Protein AF-A0A944WVB5-F1 (afdb_monomer_lite)

pLDDT: mean 90.98, std 11.78, range [47.5, 97.44]

Sequence (60 aa):
HIGQRLAEVEKIARAQGHAVAIGHPHGATIEALANWLPHLEKAGFVLVPVSMIIKHRRGA

Secondary structure (DSSP, 8-state):
-HHHHHHHHHHHHHHHS---------HHHHHHHHHHGGGTTTTT-----HHHHHHHHS--

Structure (mmCIF, N/CA/C/O backbone):
data_AF-A0A944WVB5-F1
#
_entry.id   AF-A0A944WVB5-F1
#
loop_
_atom_site.group_PDB
_atom_site.id
_atom_site.type_symbol
_atom_site.label_atom_id
_atom_site.label_alt_id
_atom_site.label_comp_id
_atom_site.label_asym_id
_atom_site.label_entity_id
_atom_site.label_seq_id
_atom_site.pdbx_PDB_ins_code
_atom_site.Cartn_x
_atom_site.Cartn_y
_atom_site.Cartn_z
_atom_site.occupancy
_atom_site.B_iso_or_equiv
_atom_site.auth_seq_id
_atom_site.auth_comp_id
_atom_site.auth_asym_id
_atom_site.auth_atom_id
_atom_site.pdbx_PDB_model_num
ATOM 1 N N . HIS A 1 1 ? 12.233 8.941 -1.742 1.00 83.94 1 HIS A N 1
ATOM 2 C CA . HIS A 1 1 ? 12.512 7.567 -1.278 1.00 83.94 1 HIS A CA 1
ATOM 3 C C . HIS A 1 1 ? 11.206 6.767 -1.289 1.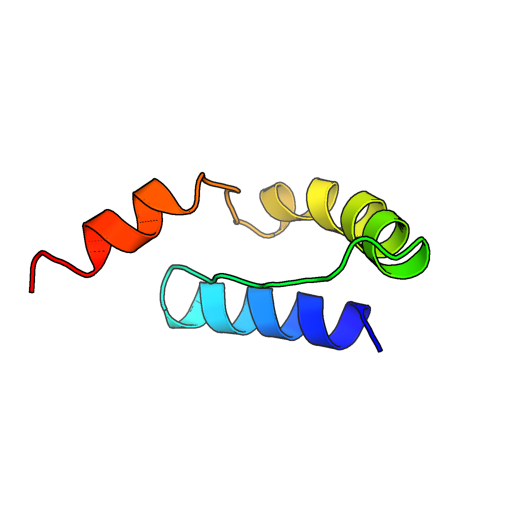00 83.94 1 HIS A C 1
ATOM 5 O O . HIS A 1 1 ? 10.357 7.014 -0.444 1.00 83.94 1 HIS A O 1
ATOM 11 N N . ILE A 1 2 ? 10.986 5.886 -2.275 1.00 93.56 2 ILE A N 1
ATOM 12 C CA . ILE A 1 2 ? 9.701 5.166 -2.431 1.00 93.56 2 ILE A CA 1
ATOM 13 C C . ILE A 1 2 ? 9.575 4.033 -1.402 1.00 93.56 2 ILE A C 1
ATOM 15 O O . ILE A 1 2 ? 8.538 3.909 -0.762 1.00 93.56 2 ILE A O 1
ATOM 19 N N . GLY A 1 3 ? 10.656 3.285 -1.147 1.00 93.56 3 GLY A N 1
ATOM 20 C CA . GLY A 1 3 ? 10.652 2.188 -0.169 1.00 93.56 3 GLY A CA 1
ATOM 21 C C . GLY A 1 3 ? 10.254 2.618 1.249 1.00 93.56 3 GLY A C 1
ATOM 22 O O . GLY A 1 3 ? 9.474 1.936 1.900 1.00 93.56 3 GLY A O 1
ATOM 23 N N . GLN A 1 4 ? 10.692 3.799 1.701 1.00 95.56 4 GLN A N 1
ATOM 24 C CA . GLN A 1 4 ? 10.271 4.349 2.998 1.00 95.56 4 GLN A CA 1
ATOM 25 C C . GLN A 1 4 ? 8.763 4.627 3.055 1.00 95.56 4 GLN A C 1
ATOM 27 O O . GLN A 1 4 ? 8.143 4.395 4.087 1.00 95.56 4 GLN A O 1
ATOM 32 N N . ARG A 1 5 ? 8.162 5.085 1.947 1.00 96.50 5 ARG A N 1
ATOM 33 C CA . ARG A 1 5 ? 6.711 5.304 1.862 1.00 96.50 5 ARG A CA 1
ATOM 34 C C . ARG A 1 5 ? 5.947 3.987 1.888 1.00 96.50 5 ARG A C 1
ATOM 36 O O . ARG A 1 5 ? 4.925 3.904 2.549 1.00 96.50 5 ARG A O 1
ATOM 43 N N . LEU A 1 6 ? 6.457 2.949 1.230 1.00 96.75 6 LEU A N 1
ATOM 44 C CA . LEU A 1 6 ? 5.844 1.618 1.264 1.00 96.75 6 LEU A CA 1
ATOM 45 C C . LEU A 1 6 ? 5.913 0.993 2.669 1.00 96.75 6 LEU A C 1
ATOM 47 O O . LEU A 1 6 ? 4.912 0.481 3.159 1.00 96.75 6 LEU A O 1
ATOM 51 N N . ALA A 1 7 ? 7.037 1.144 3.375 1.00 96.19 7 ALA A N 1
ATOM 52 C CA . ALA A 1 7 ? 7.147 0.727 4.776 1.00 96.19 7 ALA A CA 1
ATOM 53 C C . ALA A 1 7 ? 6.188 1.504 5.702 1.00 96.19 7 ALA A C 1
ATOM 55 O O . ALA A 1 7 ? 5.615 0.946 6.639 1.00 96.19 7 ALA A O 1
ATOM 56 N N . GLU A 1 8 ? 5.981 2.795 5.435 1.00 97.12 8 GLU A N 1
ATOM 57 C CA . GLU A 1 8 ? 5.002 3.621 6.149 1.00 97.12 8 GLU A CA 1
ATOM 58 C C . GLU A 1 8 ? 3.563 3.120 5.926 1.00 97.12 8 GLU A C 1
ATOM 60 O O . GLU A 1 8 ? 2.792 3.036 6.883 1.00 97.12 8 GLU A O 1
ATOM 65 N N . VAL A 1 9 ? 3.221 2.698 4.704 1.00 96.94 9 VAL A N 1
ATOM 66 C CA . VAL A 1 9 ? 1.917 2.093 4.379 1.00 96.94 9 VAL A CA 1
ATOM 67 C C . VAL A 1 9 ? 1.676 0.824 5.188 1.00 96.94 9 VAL A C 1
ATOM 69 O O . VAL A 1 9 ? 0.618 0.689 5.803 1.00 96.94 9 VAL A O 1
ATOM 72 N N . GLU A 1 10 ? 2.657 -0.077 5.251 1.00 97.06 10 GLU A N 1
ATOM 73 C CA . GLU A 1 10 ? 2.553 -1.296 6.062 1.00 97.06 10 GLU A CA 1
ATOM 74 C C . GLU A 1 10 ? 2.371 -0.980 7.549 1.00 97.06 10 GLU A C 1
ATOM 76 O O . GLU A 1 10 ? 1.538 -1.590 8.225 1.00 97.06 10 GLU A O 1
ATOM 81 N N . LYS A 1 11 ? 3.114 0.005 8.069 1.00 97.44 11 LYS A N 1
ATOM 82 C CA . LYS A 1 11 ? 2.991 0.446 9.464 1.00 97.44 11 LYS A CA 1
ATOM 83 C C . LYS A 1 11 ? 1.578 0.949 9.769 1.00 97.44 11 LYS A C 1
ATOM 85 O O . LYS A 1 11 ? 1.011 0.576 10.796 1.00 97.44 11 LYS A O 1
ATOM 90 N N . ILE A 1 12 ? 1.006 1.773 8.890 1.00 96.94 12 ILE A N 1
ATOM 91 C CA . ILE A 1 12 ? -0.366 2.283 9.036 1.00 96.94 12 ILE A CA 1
ATOM 92 C C . ILE A 1 12 ? -1.372 1.129 8.961 1.00 96.94 12 ILE A C 1
ATOM 94 O O . ILE A 1 12 ? -2.259 1.046 9.811 1.00 96.94 12 ILE A O 1
ATOM 98 N N . ALA A 1 13 ? -1.197 0.206 8.010 1.00 96.44 13 ALA A N 1
ATOM 99 C CA . ALA A 1 13 ? -2.070 -0.953 7.852 1.00 96.44 13 ALA A CA 1
ATOM 100 C C . ALA A 1 13 ? -2.083 -1.846 9.099 1.00 96.44 13 ALA A C 1
ATOM 102 O O . ALA A 1 13 ? -3.155 -2.268 9.524 1.00 96.44 13 ALA A O 1
ATOM 103 N N . ARG A 1 14 ? -0.929 -2.070 9.743 1.00 96.44 14 ARG A N 1
ATOM 104 C CA . ARG A 1 14 ? -0.867 -2.815 11.015 1.00 96.44 14 ARG A CA 1
ATOM 105 C C . ARG A 1 14 ? -1.576 -2.099 12.158 1.00 96.44 14 ARG A C 1
ATOM 107 O O . ARG A 1 14 ? -2.202 -2.752 12.981 1.00 96.44 14 ARG A O 1
ATOM 114 N N . ALA A 1 15 ? -1.461 -0.775 12.226 1.00 96.38 15 ALA A N 1
ATOM 115 C CA . ALA A 1 15 ? -2.035 0.003 13.320 1.00 96.38 15 ALA A CA 1
ATOM 116 C C . ALA A 1 15 ? -3.559 0.180 13.200 1.00 96.38 15 ALA A C 1
ATOM 118 O O . ALA A 1 15 ? -4.245 0.242 14.214 1.00 96.38 15 ALA A O 1
ATOM 119 N N . GLN A 1 16 ? -4.083 0.292 11.976 1.00 93.94 16 GLN A N 1
ATOM 120 C CA . GLN A 1 16 ? -5.484 0.658 11.715 1.00 93.94 16 GLN A CA 1
ATOM 121 C C . GLN A 1 16 ? -6.307 -0.478 11.089 1.00 93.94 16 GLN A C 1
ATOM 123 O O . GLN A 1 16 ? -7.505 -0.320 10.881 1.00 93.94 16 GLN A O 1
ATOM 128 N N . GLY A 1 17 ? -5.672 -1.596 10.731 1.00 94.38 17 GLY A N 1
ATOM 129 C CA . GLY A 1 17 ? -6.280 -2.698 9.981 1.00 94.38 17 GLY A CA 1
ATOM 130 C C . GLY A 1 17 ? -6.335 -2.477 8.463 1.00 94.38 17 GLY A C 1
ATOM 131 O O . GLY A 1 17 ? -6.596 -3.419 7.721 1.00 94.38 17 GLY A O 1
ATOM 132 N N . HIS A 1 18 ? -6.066 -1.260 7.973 1.00 95.31 18 HIS A N 1
ATOM 133 C CA . HIS A 1 18 ? -6.010 -0.944 6.544 1.00 95.31 18 HIS A CA 1
ATOM 134 C C . HIS A 1 18 ? -5.081 0.242 6.248 1.00 95.31 18 HIS A C 1
ATOM 136 O O . HIS A 1 18 ? -4.849 1.094 7.107 1.00 95.31 18 HIS A O 1
ATOM 142 N N . ALA A 1 19 ? -4.632 0.382 5.002 1.00 95.88 19 ALA A N 1
ATOM 143 C CA . ALA A 1 19 ? -3.997 1.602 4.510 1.00 95.88 19 ALA A CA 1
ATOM 144 C C . ALA A 1 19 ? -4.346 1.837 3.036 1.00 95.88 19 ALA A C 1
ATOM 146 O O . ALA A 1 19 ? -4.580 0.893 2.284 1.00 95.88 19 ALA A O 1
ATOM 147 N N . VAL A 1 20 ? -4.366 3.106 2.628 1.00 95.19 20 VAL A N 1
ATOM 148 C CA . VAL A 1 20 ? -4.512 3.514 1.227 1.00 95.19 20 VAL A CA 1
ATOM 149 C C . VAL A 1 20 ? -3.363 4.455 0.898 1.00 95.19 20 VAL A C 1
ATOM 151 O O . VAL A 1 20 ? -3.165 5.453 1.589 1.00 95.19 20 VAL A O 1
ATOM 154 N N . ALA A 1 21 ? -2.618 4.137 -0.157 1.00 94.81 21 ALA A N 1
ATOM 155 C CA . ALA A 1 21 ? -1.555 4.977 -0.692 1.00 94.81 21 ALA A CA 1
ATOM 156 C C . ALA A 1 21 ? -1.899 5.440 -2.106 1.00 94.81 21 ALA A C 1
ATOM 158 O O . ALA A 1 21 ? -2.581 4.736 -2.849 1.00 94.81 21 ALA A O 1
ATOM 159 N N . ILE A 1 22 ? -1.405 6.620 -2.479 1.00 94.94 22 ILE A N 1
ATOM 160 C CA . ILE A 1 22 ? -1.577 7.201 -3.812 1.00 94.94 22 ILE A CA 1
ATOM 161 C C . ILE A 1 22 ? -0.187 7.481 -4.376 1.00 94.94 22 ILE A C 1
ATOM 163 O O . ILE A 1 22 ? 0.642 8.110 -3.718 1.00 94.94 22 ILE A O 1
ATOM 167 N N . GLY A 1 23 ? 0.065 7.010 -5.594 1.00 93.00 23 GLY A N 1
ATOM 168 C CA . GLY A 1 23 ? 1.319 7.219 -6.309 1.00 93.00 23 GLY A CA 1
ATOM 169 C C . GLY A 1 23 ? 1.062 7.518 -7.780 1.00 93.00 23 GLY A C 1
ATOM 170 O O . GLY A 1 23 ? 0.128 6.987 -8.374 1.00 93.00 23 GLY A O 1
ATOM 171 N N . HIS A 1 24 ? 1.899 8.372 -8.365 1.00 95.12 24 HIS A N 1
ATOM 172 C CA . HIS A 1 24 ? 1.862 8.669 -9.796 1.00 95.12 24 HIS A CA 1
ATOM 173 C C . HIS A 1 24 ? 2.649 7.608 -10.585 1.00 95.12 24 HIS A C 1
ATOM 175 O O . HIS A 1 24 ? 3.662 7.109 -10.074 1.00 95.12 24 HIS A O 1
ATOM 181 N N . PRO A 1 25 ? 2.229 7.276 -11.822 1.00 94.31 25 PRO A N 1
ATOM 182 C CA . PRO A 1 25 ? 2.803 6.196 -12.627 1.00 94.31 25 PRO A CA 1
ATOM 183 C C . PRO A 1 25 ? 4.140 6.598 -13.276 1.00 94.31 25 PRO A C 1
ATOM 185 O O . PRO A 1 25 ? 4.282 6.643 -14.494 1.00 94.31 25 PRO A O 1
ATOM 188 N N . HIS A 1 26 ? 5.142 6.904 -12.456 1.00 96.12 26 HIS A N 1
ATOM 189 C CA . HIS A 1 26 ? 6.529 7.029 -12.896 1.00 96.12 26 HIS A CA 1
ATOM 190 C C . HIS A 1 26 ? 7.194 5.651 -12.930 1.00 96.12 26 HIS A C 1
ATOM 192 O O . HIS A 1 26 ? 6.848 4.787 -12.123 1.00 96.12 26 HIS A O 1
ATOM 198 N N . GLY A 1 27 ? 8.195 5.461 -13.797 1.00 96.94 27 GLY A N 1
ATOM 199 C CA . GLY A 1 27 ? 8.924 4.189 -13.905 1.00 96.94 27 GLY A CA 1
ATOM 200 C C . GLY A 1 27 ? 9.433 3.674 -12.553 1.00 96.94 27 GLY A C 1
ATOM 201 O O . GLY A 1 27 ? 9.164 2.535 -12.193 1.00 96.94 27 GLY A O 1
ATOM 202 N N . ALA A 1 28 ? 10.029 4.556 -11.742 1.00 95.75 28 ALA A N 1
ATOM 203 C CA . ALA A 1 28 ? 10.502 4.214 -10.399 1.00 95.75 28 ALA A CA 1
ATOM 204 C C . ALA A 1 28 ? 9.374 3.779 -9.440 1.00 95.75 28 ALA A C 1
ATOM 206 O O . ALA A 1 28 ? 9.582 2.915 -8.591 1.00 95.75 28 ALA A O 1
ATOM 207 N N . THR A 1 29 ? 8.172 4.359 -9.560 1.00 96.25 29 THR A N 1
ATOM 208 C CA . THR A 1 29 ? 7.001 3.945 -8.768 1.00 96.25 29 THR A CA 1
ATOM 209 C C . THR A 1 29 ? 6.546 2.550 -9.175 1.00 96.25 29 THR A C 1
ATOM 211 O O . THR A 1 29 ? 6.291 1.718 -8.309 1.00 96.25 29 THR A O 1
ATOM 214 N N . ILE A 1 30 ? 6.464 2.289 -10.481 1.00 97.00 30 ILE A N 1
ATOM 215 C CA . ILE A 1 30 ? 6.037 0.993 -11.021 1.00 97.00 30 ILE A CA 1
ATOM 216 C C . ILE A 1 30 ? 7.026 -0.102 -10.613 1.00 97.00 30 ILE A C 1
ATOM 218 O O . ILE A 1 30 ? 6.603 -1.140 -10.116 1.00 97.00 30 ILE A O 1
ATOM 222 N N . GLU A 1 31 ? 8.328 0.147 -10.750 1.00 97.06 31 GLU A N 1
ATOM 223 C CA . GLU A 1 31 ? 9.381 -0.793 -10.353 1.00 97.06 31 GLU A CA 1
ATOM 224 C C . GLU A 1 31 ? 9.341 -1.095 -8.848 1.00 97.06 31 GLU A C 1
ATOM 226 O O . GLU A 1 31 ? 9.370 -2.254 -8.432 1.00 97.06 31 GLU A O 1
ATOM 231 N N . ALA A 1 32 ? 9.204 -0.062 -8.012 1.00 96.19 32 ALA A N 1
ATOM 232 C CA . ALA A 1 32 ? 9.087 -0.249 -6.571 1.00 96.19 32 ALA A CA 1
ATOM 233 C C . ALA A 1 32 ? 7.837 -1.061 -6.193 1.00 96.19 32 ALA A C 1
ATOM 235 O O . ALA A 1 32 ? 7.921 -1.939 -5.335 1.00 96.19 32 ALA A O 1
ATOM 236 N N . LEU A 1 33 ? 6.696 -0.808 -6.843 1.00 96.31 33 LEU A N 1
ATOM 237 C CA . LEU A 1 33 ? 5.469 -1.580 -6.631 1.00 96.31 33 LEU A CA 1
ATOM 238 C C . LEU A 1 33 ? 5.619 -3.031 -7.104 1.00 96.31 33 LEU A C 1
ATOM 240 O O . LEU A 1 33 ? 5.203 -3.932 -6.383 1.00 96.31 33 LEU A O 1
ATOM 244 N N . ALA A 1 34 ? 6.245 -3.273 -8.258 1.00 96.31 34 ALA A N 1
ATOM 245 C CA . ALA A 1 34 ? 6.480 -4.619 -8.783 1.00 96.31 34 ALA A CA 1
ATOM 246 C C . ALA A 1 34 ? 7.323 -5.472 -7.824 1.00 96.31 34 ALA A C 1
ATOM 248 O O . ALA A 1 34 ? 7.035 -6.651 -7.629 1.00 96.31 34 ALA A O 1
ATOM 249 N N . ASN A 1 35 ? 8.314 -4.859 -7.174 1.00 95.31 35 ASN A N 1
ATOM 250 C CA . ASN A 1 35 ? 9.124 -5.525 -6.160 1.00 95.31 35 ASN A CA 1
ATOM 251 C C . ASN A 1 35 ? 8.378 -5.694 -4.832 1.00 95.31 35 ASN A C 1
ATOM 253 O O . ASN A 1 35 ? 8.570 -6.687 -4.144 1.00 95.31 35 ASN A O 1
ATOM 257 N N . TRP A 1 36 ? 7.533 -4.743 -4.443 1.00 95.75 36 TRP A N 1
ATOM 258 C CA . TRP A 1 36 ? 6.882 -4.739 -3.132 1.00 95.75 36 TRP A CA 1
ATOM 259 C C . TRP A 1 36 ? 5.637 -5.629 -3.056 1.00 95.75 36 TRP A C 1
ATOM 261 O O . TRP A 1 36 ? 5.490 -6.393 -2.103 1.00 95.75 36 TRP A O 1
ATOM 271 N N . LEU A 1 37 ? 4.771 -5.587 -4.073 1.00 95.38 37 LEU A N 1
ATOM 272 C CA . LEU A 1 37 ? 3.486 -6.298 -4.093 1.00 95.38 37 LEU A CA 1
ATOM 273 C C . LEU A 1 37 ? 3.595 -7.810 -3.798 1.00 95.38 37 LEU A C 1
ATOM 275 O O . LEU A 1 37 ? 2.810 -8.287 -2.979 1.00 95.38 37 LEU A O 1
ATOM 279 N N . PRO A 1 38 ? 4.568 -8.568 -4.352 1.00 95.69 38 PRO A N 1
ATOM 280 C CA . PRO A 1 38 ? 4.706 -10.001 -4.068 1.00 95.69 38 PRO A CA 1
ATOM 281 C C . PRO A 1 38 ? 5.021 -10.335 -2.601 1.00 95.69 38 PRO A C 1
ATOM 283 O O . PRO A 1 38 ? 4.860 -11.478 -2.177 1.00 95.69 38 PRO A O 1
ATOM 286 N N . HIS A 1 39 ? 5.497 -9.364 -1.817 1.00 93.94 39 HIS A N 1
ATOM 287 C CA . HIS A 1 39 ? 5.852 -9.565 -0.411 1.00 93.94 39 HIS A CA 1
ATOM 288 C C . HIS A 1 39 ? 4.673 -9.340 0.540 1.00 93.94 39 HIS A C 1
ATOM 290 O O . HIS A 1 39 ? 4.747 -9.765 1.693 1.00 93.94 39 HIS A O 1
ATOM 296 N N . LEU A 1 40 ? 3.584 -8.717 0.073 1.00 94.12 40 LEU A N 1
ATOM 297 C CA . LEU A 1 40 ? 2.449 -8.343 0.916 1.00 94.12 40 LEU A CA 1
ATOM 298 C C . LEU A 1 40 ? 1.804 -9.538 1.614 1.00 94.12 40 LEU A C 1
ATOM 300 O O . LEU A 1 40 ? 1.576 -9.480 2.820 1.00 94.12 40 LEU A O 1
ATOM 304 N N . GLU A 1 41 ? 1.580 -10.633 0.887 1.00 90.44 41 GLU A N 1
ATOM 305 C CA . GLU A 1 41 ? 0.961 -11.837 1.450 1.00 90.44 41 GLU A CA 1
ATOM 306 C C . GLU A 1 41 ? 1.823 -12.440 2.564 1.00 90.44 41 GLU A C 1
ATOM 308 O O . GLU A 1 41 ? 1.328 -12.744 3.648 1.00 90.44 41 GLU A O 1
ATOM 313 N N . LYS A 1 42 ? 3.142 -12.527 2.344 1.00 94.00 42 LYS A N 1
ATOM 314 C CA . LYS A 1 42 ? 4.100 -12.997 3.361 1.00 94.00 42 LYS A CA 1
ATOM 315 C C . LYS A 1 42 ? 4.163 -12.066 4.571 1.00 94.00 42 LYS A C 1
ATOM 317 O O . LYS A 1 42 ? 4.423 -12.522 5.680 1.00 94.00 42 LYS A O 1
ATOM 322 N N . ALA A 1 43 ? 3.929 -10.773 4.362 1.00 93.38 43 ALA A N 1
ATOM 323 C CA . ALA A 1 43 ? 3.860 -9.769 5.416 1.00 93.38 43 ALA A CA 1
ATOM 324 C C . ALA A 1 43 ? 2.494 -9.724 6.136 1.00 93.38 43 ALA A C 1
ATOM 326 O O . ALA A 1 43 ? 2.332 -8.925 7.062 1.00 93.38 43 ALA A O 1
ATOM 327 N N . GLY A 1 44 ? 1.540 -10.586 5.758 1.00 95.75 44 GLY A N 1
ATOM 328 C CA . GLY A 1 44 ? 0.223 -10.699 6.388 1.00 95.75 44 GLY A CA 1
ATOM 329 C C . GLY A 1 44 ? -0.814 -9.697 5.873 1.00 95.75 44 GLY A C 1
ATOM 330 O O . GLY A 1 44 ? -1.809 -9.449 6.552 1.00 95.75 44 GLY A O 1
ATOM 331 N N . PHE A 1 45 ? -0.593 -9.106 4.697 1.00 96.69 45 PHE A N 1
ATOM 332 C CA . PHE A 1 45 ? -1.504 -8.143 4.083 1.00 96.69 45 PHE A CA 1
ATOM 333 C C . PHE A 1 45 ? -2.221 -8.72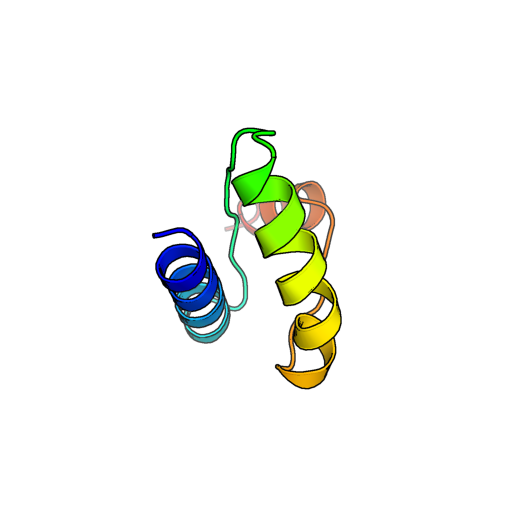8 2.868 1.00 96.69 45 PHE A C 1
ATOM 335 O O . PHE A 1 45 ? -1.658 -9.508 2.103 1.00 96.69 45 PHE A O 1
ATOM 342 N N . VAL A 1 46 ? -3.454 -8.269 2.654 1.00 95.06 46 VAL A N 1
ATOM 343 C CA . VAL A 1 46 ? -4.250 -8.570 1.461 1.00 95.06 46 VAL A CA 1
ATOM 344 C C . VAL A 1 46 ? -4.500 -7.273 0.704 1.00 95.06 46 VAL A C 1
ATOM 346 O O . VAL A 1 46 ? -4.981 -6.291 1.274 1.00 95.06 46 VAL A O 1
ATOM 349 N N . LEU A 1 47 ? -4.184 -7.263 -0.591 1.00 95.12 47 LEU A N 1
ATOM 350 C CA . LEU A 1 47 ? -4.519 -6.145 -1.463 1.00 95.12 47 LEU A CA 1
ATOM 351 C C . LEU A 1 47 ? -6.000 -6.222 -1.846 1.00 95.12 47 LEU A C 1
ATOM 353 O O . LEU A 1 47 ? -6.456 -7.225 -2.390 1.00 95.12 47 LEU A O 1
ATOM 357 N N . VAL A 1 48 ? -6.744 -5.146 -1.593 1.00 94.62 48 VAL A N 1
ATOM 358 C CA . VAL A 1 48 ? -8.181 -5.066 -1.883 1.00 94.62 48 VAL A CA 1
ATOM 359 C C . VAL A 1 48 ? -8.515 -3.825 -2.714 1.00 94.62 48 VAL A C 1
ATOM 361 O O . VAL A 1 48 ? -7.799 -2.822 -2.642 1.00 94.62 48 VAL A O 1
ATOM 364 N N . PRO A 1 49 ? -9.623 -3.832 -3.479 1.00 94.69 49 PRO A N 1
ATOM 365 C CA . PRO A 1 49 ? -10.121 -2.624 -4.124 1.00 94.69 49 PRO A CA 1
ATOM 366 C C . PRO A 1 49 ? -10.444 -1.531 -3.097 1.00 94.69 49 PRO A C 1
ATOM 368 O O . PRO A 1 49 ? -11.053 -1.798 -2.059 1.00 94.69 49 PRO A O 1
ATOM 371 N N . VAL A 1 50 ? -10.130 -0.271 -3.418 1.00 93.06 50 VAL A N 1
ATOM 372 C CA . VAL A 1 50 ? -10.365 0.875 -2.514 1.00 93.06 50 VAL A CA 1
ATOM 373 C C . VAL A 1 50 ? -11.832 1.013 -2.083 1.00 93.06 50 VAL A C 1
ATOM 375 O O . VAL A 1 50 ? -12.128 1.464 -0.976 1.00 93.06 50 VAL A O 1
ATOM 378 N N . SER A 1 51 ? -12.771 0.568 -2.923 1.00 92.50 51 SER A N 1
ATOM 379 C CA . SER A 1 51 ? -14.205 0.565 -2.624 1.00 92.50 51 SER A CA 1
ATOM 380 C C . SER A 1 51 ? -14.561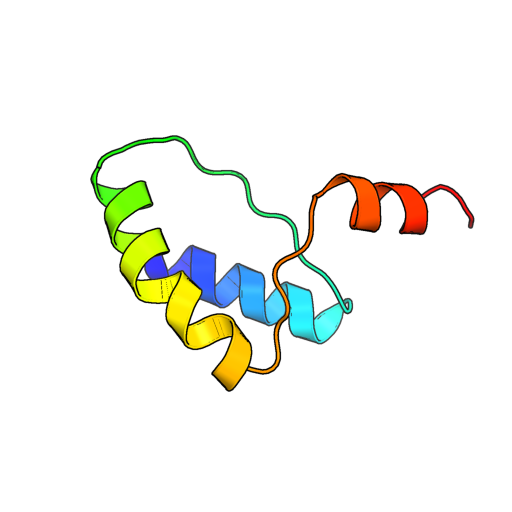 -0.269 -1.387 1.00 92.50 51 SER A C 1
ATOM 382 O O . SER A 1 51 ? -15.524 0.068 -0.697 1.00 92.50 51 SER A O 1
ATOM 384 N N . MET A 1 52 ? -13.780 -1.306 -1.067 1.00 91.31 52 MET A N 1
ATOM 385 C CA . MET A 1 52 ? -13.958 -2.127 0.133 1.00 91.31 52 MET A CA 1
ATOM 386 C C . MET A 1 52 ? -13.628 -1.340 1.408 1.00 91.31 52 MET A C 1
ATOM 388 O O . MET A 1 52 ? -14.360 -1.419 2.391 1.00 91.31 52 MET A O 1
ATOM 392 N N . ILE A 1 53 ? -12.587 -0.505 1.359 1.00 89.31 53 ILE A N 1
ATOM 393 C CA . ILE A 1 53 ? -12.166 0.335 2.488 1.00 89.31 53 ILE A CA 1
ATOM 394 C C . ILE A 1 53 ? -13.128 1.511 2.695 1.00 89.31 53 ILE A C 1
ATOM 396 O O . ILE A 1 53 ? -13.496 1.832 3.823 1.00 89.31 53 ILE A O 1
ATOM 400 N N . ILE A 1 54 ? -13.596 2.144 1.614 1.00 85.00 54 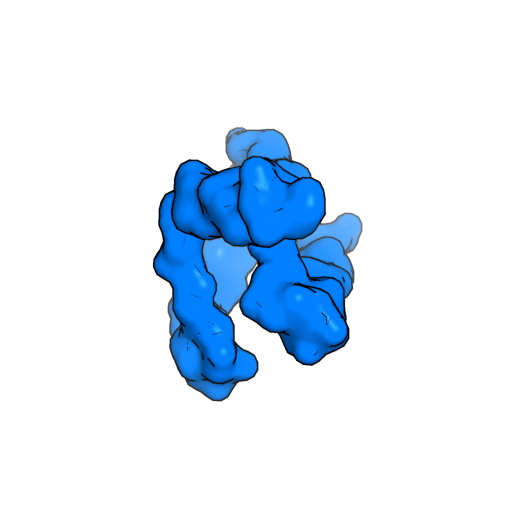ILE A N 1
ATOM 401 C CA . ILE A 1 54 ? -14.518 3.290 1.711 1.00 85.00 54 ILE A CA 1
ATOM 402 C C . ILE A 1 54 ? -15.860 2.875 2.329 1.00 85.00 54 ILE A C 1
ATOM 404 O O . ILE A 1 54 ? -16.421 3.628 3.127 1.00 85.00 54 ILE A O 1
ATOM 408 N N . LYS A 1 55 ? -16.365 1.676 2.006 1.00 68.12 55 LYS A N 1
ATOM 409 C CA . LYS A 1 55 ? -17.595 1.140 2.614 1.00 68.12 55 LYS A CA 1
ATOM 410 C C . LYS A 1 55 ? -17.464 0.970 4.130 1.00 68.12 55 LYS A C 1
ATOM 412 O O . LYS A 1 55 ? -18.419 1.264 4.838 1.00 68.12 55 LYS A O 1
ATOM 417 N N . HIS A 1 56 ? -16.280 0.609 4.626 1.00 59.75 56 HIS A N 1
ATOM 418 C CA . HIS A 1 56 ? -16.012 0.482 6.061 1.00 59.75 56 HIS A CA 1
ATOM 419 C C . HIS A 1 56 ? -16.063 1.830 6.812 1.00 59.75 56 HIS A C 1
ATOM 421 O O . HIS A 1 56 ? -16.310 1.857 8.012 1.00 59.75 56 HIS A O 1
ATOM 427 N N . ARG A 1 57 ? -15.853 2.970 6.136 1.00 56.97 57 ARG A N 1
ATOM 428 C CA . ARG A 1 57 ? -15.832 4.299 6.786 1.00 56.97 57 ARG A CA 1
ATOM 429 C C . ARG A 1 57 ? -17.182 5.020 6.817 1.00 56.97 57 ARG A C 1
ATOM 431 O O . ARG A 1 57 ? -17.297 6.011 7.523 1.00 56.97 57 ARG A O 1
ATOM 438 N N . ARG A 1 58 ? -18.182 4.570 6.048 1.00 56.31 58 ARG A N 1
ATOM 439 C CA . ARG A 1 58 ? -19.508 5.224 5.947 1.00 56.31 58 ARG A CA 1
ATOM 440 C C . ARG A 1 58 ? -20.580 4.622 6.867 1.00 56.31 58 ARG A C 1
ATOM 442 O O . ARG A 1 58 ? -21.748 4.954 6.714 1.00 56.31 58 ARG A O 1
ATOM 449 N N . GLY A 1 59 ? -20.194 3.735 7.781 1.00 53.16 59 GLY A N 1
ATOM 450 C CA . GLY A 1 59 ? -21.092 3.067 8.727 1.00 53.16 59 GLY A CA 1
ATOM 451 C C . GLY A 1 59 ? -20.605 3.171 10.171 1.00 53.16 59 GLY A C 1
ATOM 452 O O . GLY A 1 59 ? -20.546 2.151 10.8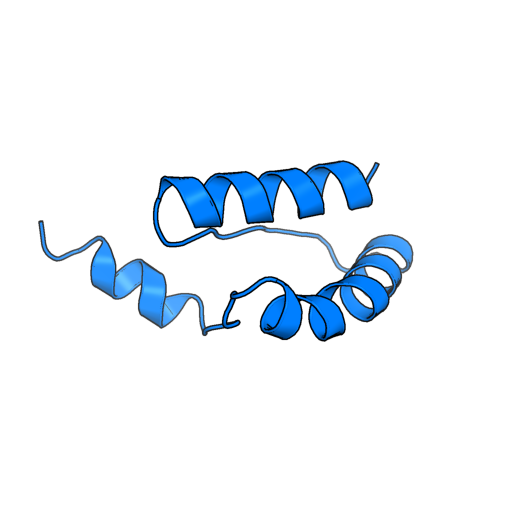51 1.00 53.16 59 G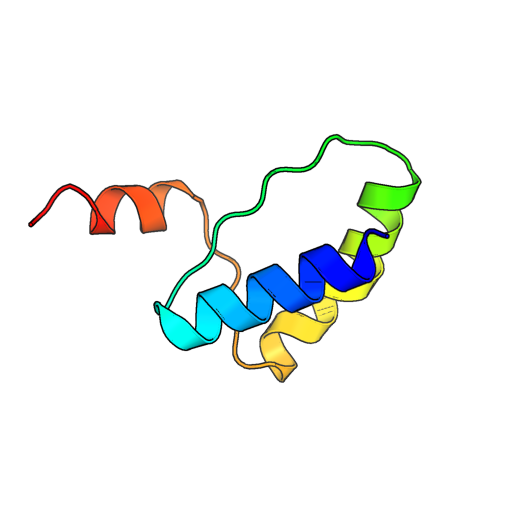LY A O 1
ATOM 453 N N . ALA A 1 60 ? -20.214 4.376 10.591 1.00 47.50 60 ALA A N 1
ATOM 454 C CA . ALA A 1 60 ? -20.043 4.766 11.988 1.00 47.50 60 ALA A CA 1
ATOM 455 C C . ALA A 1 60 ? -20.955 5.963 12.270 1.00 47.50 60 ALA A C 1
ATOM 457 O O . ALA A 1 60 ? -21.050 6.826 11.364 1.00 47.50 60 ALA A O 1
#

Foldseek 3Di:
DVVVVVVVQLVVCVVPVHGDDDDDPDPVNVVVCVVVVVCQVVSVHDDDDVVVVVVVVVPD

Radius of gyration: 12.39 Å; chains: 1; bounding box: 34×22×27 Å